Protein AF-A0A661PFB3-F1 (afdb_monomer_lite)

Foldseek 3Di:
DADWAAAPPPRDTDGDDPVCRPVPRHDPDPVGVVVVVVVVVVVVCVVVVVVVVVVVVVVVVCVVAPPDRPLVVVLVVVVPDPLVVVCVPVNDVVSVVVVVVSVDDPVVVVVPDDD

Radius of gyration: 26.0 Å; chains: 1; bounding box: 54×29×64 Å

Structure (mmCIF, N/CA/C/O backbone):
data_AF-A0A661PFB3-F1
#
_entry.id   AF-A0A661PFB3-F1
#
loop_
_atom_site.group_PDB
_atom_site.id
_atom_site.type_symbol
_atom_site.label_atom_id
_atom_site.label_alt_id
_atom_site.label_comp_id
_atom_site.label_asym_id
_atom_site.label_entity_id
_atom_site.label_seq_id
_atom_site.pdbx_PDB_ins_code
_atom_site.Cartn_x
_atom_site.Cartn_y
_atom_site.Cartn_z
_atom_site.occupancy
_atom_site.B_iso_or_equiv
_atom_site.auth_seq_id
_atom_site.auth_comp_id
_atom_site.auth_asym_id
_atom_site.auth_atom_id
_atom_site.pdbx_PDB_model_num
ATOM 1 N N . MET A 1 1 ? -30.159 -5.060 15.435 1.00 64.38 1 MET A N 1
ATOM 2 C CA . MET A 1 1 ? -29.100 -4.108 15.863 1.00 64.38 1 MET A CA 1
ATOM 3 C C . MET A 1 1 ? -27.767 -4.837 16.026 1.00 64.38 1 MET A C 1
ATOM 5 O O . MET A 1 1 ? -27.764 -5.959 16.520 1.00 64.38 1 MET A O 1
ATOM 9 N N . ALA A 1 2 ? -26.642 -4.247 15.603 1.00 76.38 2 ALA A N 1
ATOM 10 C CA . ALA A 1 2 ? -25.326 -4.872 15.766 1.00 76.38 2 ALA A CA 1
ATOM 11 C C . ALA A 1 2 ? -24.900 -4.883 17.247 1.00 76.38 2 ALA A C 1
ATOM 13 O O . ALA A 1 2 ? -24.890 -3.836 17.900 1.00 76.38 2 ALA A O 1
ATOM 14 N N . ARG A 1 3 ? -24.558 -6.067 17.774 1.00 86.12 3 ARG A N 1
ATOM 15 C CA . ARG A 1 3 ? -24.011 -6.231 19.132 1.00 86.12 3 ARG A CA 1
ATOM 16 C C . ARG A 1 3 ? -22.607 -5.618 19.206 1.00 86.12 3 ARG A C 1
ATOM 18 O O . ARG A 1 3 ? -21.886 -5.596 18.205 1.00 86.12 3 ARG A O 1
ATOM 25 N N . ARG A 1 4 ? -22.220 -5.119 20.387 1.00 91.69 4 ARG A N 1
ATOM 26 C CA . ARG A 1 4 ? -20.843 -4.656 20.629 1.00 91.69 4 ARG A CA 1
ATOM 27 C C . ARG A 1 4 ? -19.870 -5.821 20.434 1.00 91.69 4 ARG A C 1
ATOM 29 O O . ARG A 1 4 ? -20.220 -6.969 20.694 1.00 91.69 4 ARG A O 1
ATOM 36 N N . ARG A 1 5 ? -18.660 -5.519 19.971 1.00 92.75 5 ARG A N 1
ATOM 37 C CA . ARG A 1 5 ? -17.599 -6.511 19.750 1.00 92.75 5 ARG A CA 1
ATOM 38 C C . ARG A 1 5 ? -16.211 -5.888 19.921 1.00 92.75 5 ARG A C 1
ATOM 40 O O . ARG A 1 5 ? -16.084 -4.676 19.726 1.00 92.75 5 ARG A O 1
ATOM 47 N N . PRO A 1 6 ? -15.173 -6.679 20.232 1.00 96.56 6 PRO A N 1
ATOM 48 C CA . PRO A 1 6 ? -13.804 -6.181 20.286 1.00 96.56 6 PRO A CA 1
ATOM 49 C C . PRO A 1 6 ? -13.252 -5.897 18.881 1.00 96.56 6 PRO A C 1
ATOM 51 O O . PRO A 1 6 ? -13.543 -6.601 17.909 1.00 96.56 6 PRO A O 1
ATOM 54 N N . CYS A 1 7 ? -12.444 -4.845 18.768 1.00 96.19 7 CYS A N 1
ATOM 55 C CA . CYS A 1 7 ? -11.670 -4.531 17.572 1.00 96.19 7 CYS A CA 1
ATOM 56 C C . CYS A 1 7 ? -10.559 -5.568 17.355 1.00 96.19 7 CYS A C 1
ATOM 58 O O . CYS A 1 7 ? -9.754 -5.788 18.254 1.00 96.19 7 CYS A O 1
ATOM 60 N N . LYS A 1 8 ? -10.427 -6.126 16.143 1.00 95.44 8 LYS A N 1
ATOM 61 C CA . LYS A 1 8 ? -9.352 -7.088 15.809 1.00 95.44 8 LYS A CA 1
ATOM 62 C C . LYS A 1 8 ? -7.922 -6.517 15.821 1.00 95.44 8 LYS A C 1
ATOM 64 O O . LYS A 1 8 ? -6.981 -7.260 15.574 1.00 95.44 8 LYS A O 1
ATOM 69 N N . ILE A 1 9 ? -7.759 -5.209 16.033 1.00 96.69 9 ILE A N 1
ATOM 70 C CA . ILE A 1 9 ? -6.450 -4.537 16.028 1.00 96.69 9 ILE A CA 1
ATOM 71 C C . ILE A 1 9 ? -6.085 -4.049 17.427 1.00 96.69 9 ILE A C 1
ATOM 73 O O . ILE A 1 9 ? -5.030 -4.404 17.927 1.00 96.69 9 ILE A O 1
ATOM 77 N N . CYS A 1 10 ? -6.955 -3.266 18.071 1.00 96.44 10 CYS A N 1
ATOM 78 C CA . CYS A 1 10 ? -6.676 -2.695 19.393 1.00 96.44 10 CYS A CA 1
ATOM 79 C C . CYS A 1 10 ? -7.441 -3.356 20.549 1.00 96.44 10 CYS A C 1
ATOM 81 O O . CYS A 1 10 ? -7.349 -2.884 21.675 1.00 96.44 10 CYS A O 1
ATOM 83 N N . GLY A 1 11 ? -8.281 -4.364 20.293 1.00 95.69 11 GLY A N 1
ATOM 84 C CA . GLY A 1 11 ? -9.066 -5.061 21.322 1.00 95.69 11 GLY A CA 1
ATOM 85 C C . GLY A 1 11 ? -10.244 -4.274 21.912 1.00 95.69 11 GLY A C 1
ATOM 86 O O . GLY A 1 11 ? -11.175 -4.878 22.436 1.00 95.69 11 GLY A O 1
ATOM 87 N N . ARG A 1 12 ? -10.277 -2.940 21.777 1.00 95.69 12 ARG A N 1
ATOM 88 C CA . ARG A 1 12 ? -11.344 -2.096 22.340 1.00 95.69 12 ARG A CA 1
ATOM 89 C C . ARG A 1 12 ? -12.727 -2.518 21.843 1.00 95.69 12 ARG A C 1
ATOM 91 O O . ARG A 1 12 ? -12.946 -2.671 20.638 1.00 95.69 12 ARG A O 1
ATOM 98 N N . TRP A 1 13 ? -13.669 -2.642 22.774 1.00 95.56 13 TRP A N 1
ATOM 99 C CA . TRP A 1 13 ? -15.072 -2.886 22.464 1.00 95.56 13 TRP A CA 1
ATOM 100 C C . TRP A 1 13 ? -15.681 -1.680 21.749 1.00 95.56 13 TRP A C 1
ATOM 102 O O . TRP A 1 13 ? -15.607 -0.551 22.232 1.00 95.56 13 TRP A O 1
ATOM 112 N N . PHE A 1 14 ? -16.301 -1.921 20.598 1.00 94.44 14 PHE A N 1
ATOM 113 C CA . PHE A 1 14 ? -16.989 -0.897 19.821 1.00 94.44 14 PHE A CA 1
ATOM 114 C C . PHE A 1 14 ? -18.335 -1.421 19.315 1.00 94.44 14 PHE A C 1
ATOM 116 O O . PHE A 1 14 ? -18.563 -2.632 19.229 1.00 94.44 14 PHE A O 1
ATOM 123 N N . LYS A 1 15 ? -19.245 -0.499 18.993 1.00 93.50 15 LYS A N 1
ATOM 124 C CA . LYS A 1 15 ? -20.508 -0.810 18.319 1.00 93.50 15 LYS A CA 1
ATOM 125 C C . LYS A 1 15 ? -20.294 -0.645 16.808 1.00 93.50 15 LYS A C 1
ATOM 127 O O . LYS A 1 15 ? -19.944 0.458 16.392 1.00 93.50 15 LYS A O 1
ATOM 132 N N . PRO A 1 16 ? -20.448 -1.707 15.999 1.00 93.06 16 PRO A N 1
ATOM 133 C CA . PRO A 1 16 ? -20.359 -1.595 14.548 1.00 93.06 16 PRO A CA 1
ATOM 134 C C . PRO A 1 16 ? -21.422 -0.662 13.970 1.00 93.06 16 PRO A C 1
ATOM 136 O O . PRO A 1 16 ? -22.544 -0.607 14.482 1.00 93.06 16 PRO A O 1
ATOM 139 N N . ASP A 1 17 ? -21.075 0.009 12.876 1.00 90.88 17 ASP A N 1
ATOM 140 C CA . ASP A 1 17 ? -22.012 0.787 12.073 1.00 90.88 17 ASP A CA 1
ATOM 141 C C . ASP A 1 17 ? -23.146 -0.128 11.560 1.00 90.88 17 ASP A C 1
ATOM 143 O O . ASP A 1 17 ? -22.847 -1.215 11.047 1.00 90.88 17 ASP A O 1
ATOM 147 N N . PRO A 1 18 ? -24.429 0.267 11.667 1.00 88.94 18 PRO A N 1
ATOM 148 C CA . PRO A 1 18 ? -25.559 -0.527 11.183 1.00 88.94 18 PRO A CA 1
ATOM 149 C C . PRO A 1 18 ? -25.444 -0.988 9.720 1.00 88.94 18 PRO A C 1
ATOM 151 O O . PRO A 1 18 ? -25.794 -2.130 9.424 1.00 88.94 18 PRO A O 1
ATOM 154 N N . ARG A 1 19 ? -24.900 -0.155 8.821 1.00 90.19 19 ARG A N 1
ATOM 155 C CA . ARG A 1 19 ? -24.724 -0.448 7.386 1.00 90.19 19 ARG A CA 1
ATOM 156 C C . ARG A 1 19 ? -23.639 -1.496 7.138 1.00 90.19 19 ARG A C 1
ATOM 158 O O . ARG A 1 19 ? -23.706 -2.291 6.194 1.00 90.19 19 ARG A O 1
ATOM 165 N N . SER A 1 20 ? -22.615 -1.508 7.985 1.00 87.38 20 SER A N 1
ATOM 166 C CA . SER A 1 20 ? -21.522 -2.479 7.892 1.00 87.38 20 SER A CA 1
ATOM 167 C C . SER A 1 20 ? -21.827 -3.762 8.668 1.00 87.38 20 SER A C 1
ATOM 169 O O . SER A 1 20 ? -21.418 -4.849 8.251 1.00 87.38 20 SER A O 1
ATOM 171 N N . GLY A 1 21 ? -22.555 -3.657 9.779 1.00 86.44 21 GLY A N 1
ATOM 172 C CA . GLY A 1 21 ? -22.969 -4.762 10.632 1.00 86.44 21 GLY A CA 1
ATOM 173 C C . GLY A 1 21 ? -21.803 -5.681 10.992 1.00 86.44 21 GLY A C 1
ATOM 174 O O . GLY A 1 21 ? -20.775 -5.256 11.521 1.00 86.44 21 GLY A O 1
ATOM 175 N N . ARG A 1 22 ? -21.939 -6.969 10.658 1.00 86.44 22 ARG A N 1
ATOM 176 C CA . ARG A 1 22 ? -20.914 -7.992 10.929 1.00 86.44 22 ARG A CA 1
ATOM 177 C C . ARG A 1 22 ? -19.646 -7.838 10.074 1.00 86.44 22 ARG A C 1
ATOM 179 O O . ARG A 1 22 ? -18.606 -8.381 10.449 1.00 86.44 22 ARG A O 1
ATOM 186 N N . ARG A 1 23 ? -19.691 -7.079 8.970 1.00 89.81 23 ARG A N 1
ATOM 187 C CA . ARG A 1 23 ? -18.533 -6.849 8.083 1.00 89.81 23 ARG A CA 1
ATOM 188 C C . ARG A 1 23 ? -17.492 -5.929 8.716 1.00 89.81 23 ARG A C 1
ATOM 190 O O . ARG A 1 23 ? -16.307 -6.052 8.416 1.00 89.81 23 ARG A O 1
ATOM 197 N N . GLN A 1 24 ? -17.899 -5.046 9.630 1.00 92.94 24 GLN A N 1
ATOM 198 C CA . GLN A 1 24 ? -16.950 -4.215 10.360 1.00 92.94 24 GLN A CA 1
ATOM 199 C C . GLN A 1 24 ? -16.262 -5.042 11.454 1.00 92.94 24 GLN A C 1
ATOM 201 O O . GLN A 1 24 ? -16.851 -5.402 12.474 1.00 92.94 24 GLN A O 1
ATOM 206 N N . GLN A 1 25 ? -14.992 -5.359 11.212 1.00 93.12 25 GLN A N 1
ATOM 207 C CA . GLN A 1 25 ? -14.138 -6.150 12.108 1.00 93.12 25 GLN A CA 1
ATOM 208 C C . GLN A 1 25 ? -13.234 -5.276 12.998 1.00 93.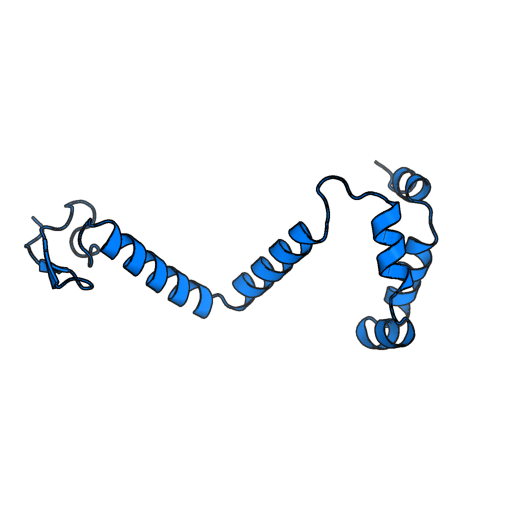12 25 GLN A C 1
ATOM 210 O O . GLN A 1 25 ? -12.587 -5.771 13.918 1.00 93.12 25 GLN A O 1
ATOM 215 N N . VAL A 1 26 ? -13.159 -3.978 12.700 1.00 96.62 26 VAL A N 1
ATOM 216 C CA . VAL A 1 26 ? -12.196 -3.029 13.265 1.00 96.62 26 VAL A CA 1
ATOM 217 C C . VAL A 1 26 ? -12.928 -1.736 13.636 1.00 96.62 26 VAL A C 1
ATOM 219 O O . VAL A 1 26 ? -13.827 -1.310 12.906 1.00 96.62 26 VAL A O 1
ATOM 222 N N . CYS A 1 27 ? -12.558 -1.116 14.759 1.00 95.12 27 CYS A N 1
ATOM 223 C CA . CYS A 1 27 ? -13.154 0.146 15.207 1.00 95.12 27 CYS A CA 1
ATOM 224 C C . CYS A 1 27 ? -12.844 1.309 14.243 1.00 95.12 27 CYS A C 1
ATOM 226 O O . CYS A 1 27 ? -11.958 1.220 13.395 1.00 95.12 27 CYS A O 1
ATOM 228 N N . SER A 1 28 ? -13.569 2.421 14.368 1.00 92.88 28 SER A N 1
ATOM 229 C CA . SER A 1 28 ? -13.435 3.615 13.514 1.00 92.88 28 SER A CA 1
ATOM 230 C C . SER A 1 28 ? -12.196 4.478 13.801 1.00 92.88 28 SER A C 1
ATOM 232 O O . SER A 1 28 ? -12.012 5.506 13.158 1.00 92.88 28 SER A O 1
ATOM 234 N N . SER A 1 29 ? -11.320 4.074 14.730 1.00 95.44 29 SER A N 1
ATOM 235 C CA . SER A 1 29 ? -10.068 4.795 14.992 1.00 95.44 29 SER A CA 1
ATOM 236 C C . SER A 1 29 ? -9.189 4.851 13.741 1.00 95.44 29 SER A C 1
ATOM 238 O O . SER A 1 29 ? -8.970 3.823 13.093 1.00 95.44 29 SER A O 1
ATOM 240 N N . LYS A 1 30 ? -8.617 6.029 13.447 1.00 95.75 30 LYS A N 1
ATOM 241 C CA . LYS A 1 30 ? -7.716 6.247 12.301 1.00 95.75 30 LYS A CA 1
ATOM 242 C C . LYS A 1 30 ? -6.554 5.251 12.282 1.00 95.75 30 LYS A C 1
ATOM 244 O O . LYS A 1 30 ? -6.232 4.717 11.225 1.00 95.75 30 LYS A O 1
ATOM 249 N N . THR A 1 31 ? -5.970 4.943 13.442 1.00 97.06 31 THR A N 1
ATOM 250 C CA . THR A 1 31 ? -4.848 3.993 13.549 1.00 97.06 31 THR A CA 1
ATOM 251 C C . THR A 1 31 ? -5.259 2.589 13.115 1.00 97.06 31 THR A C 1
ATOM 253 O O . THR A 1 31 ? -4.590 1.951 12.304 1.00 97.06 31 THR A O 1
ATOM 256 N N . CYS A 1 32 ? -6.416 2.132 13.590 1.00 96.69 32 CYS A N 1
ATOM 257 C CA . CYS A 1 32 ? -6.941 0.811 13.282 1.00 96.69 32 CYS A CA 1
ATOM 258 C C . CYS A 1 32 ? -7.432 0.720 11.827 1.00 96.69 32 CYS A C 1
ATOM 260 O O . CYS A 1 32 ? -7.209 -0.289 11.164 1.00 96.69 32 CYS A O 1
ATOM 262 N N . GLN A 1 33 ? -8.042 1.777 11.286 1.00 95.44 33 GLN A N 1
ATOM 263 C CA . GLN A 1 33 ? -8.423 1.818 9.872 1.00 95.44 33 GLN A CA 1
ATOM 264 C C . GLN A 1 33 ? -7.201 1.817 8.945 1.00 95.44 33 GLN A C 1
ATOM 266 O O . GLN A 1 33 ? -7.196 1.076 7.963 1.00 95.44 33 GLN A O 1
ATOM 271 N N . LYS A 1 34 ? -6.138 2.561 9.285 1.00 97.19 34 LYS A N 1
ATOM 272 C CA . LYS A 1 34 ? -4.874 2.561 8.531 1.00 97.19 34 LYS A CA 1
ATOM 273 C C . LYS A 1 34 ? -4.228 1.176 8.521 1.00 97.19 34 LYS A C 1
ATOM 275 O O . LYS A 1 34 ? -3.842 0.689 7.462 1.00 97.19 34 LYS A O 1
ATOM 280 N N . GLU A 1 35 ? -4.177 0.506 9.671 1.00 97.31 35 GLU A N 1
ATOM 281 C CA . GLU A 1 35 ? -3.622 -0.847 9.761 1.00 97.31 35 GLU A CA 1
ATOM 282 C C . GLU A 1 35 ? -4.493 -1.884 9.028 1.00 97.31 35 GLU A C 1
ATOM 284 O O . GLU A 1 35 ? -3.968 -2.749 8.324 1.00 97.31 35 GLU A O 1
ATOM 289 N N . ARG A 1 36 ? -5.828 -1.764 9.098 1.00 96.06 36 ARG A N 1
ATOM 290 C CA . ARG A 1 36 ? -6.747 -2.578 8.284 1.00 96.06 36 ARG A CA 1
ATOM 291 C C . ARG A 1 36 ? -6.481 -2.383 6.791 1.00 96.06 36 ARG A C 1
ATOM 293 O O . ARG A 1 36 ? -6.380 -3.367 6.063 1.00 96.06 36 ARG A O 1
ATOM 300 N N . HIS A 1 37 ? -6.362 -1.136 6.343 1.00 96.38 37 HIS A N 1
ATOM 301 C CA . HIS A 1 37 ? -6.064 -0.813 4.952 1.00 96.38 37 HIS A CA 1
ATOM 302 C C . HIS A 1 37 ? -4.715 -1.406 4.522 1.00 96.38 37 HIS A C 1
ATOM 304 O O . HIS A 1 37 ? -4.660 -2.091 3.506 1.00 96.38 37 HIS A O 1
ATOM 310 N N . ARG A 1 38 ? -3.658 -1.262 5.337 1.00 96.88 38 ARG A N 1
ATOM 311 C CA . ARG A 1 38 ? -2.334 -1.852 5.072 1.00 96.88 38 ARG A CA 1
ATOM 312 C C . ARG A 1 38 ? -2.405 -3.366 4.850 1.00 96.88 38 ARG A C 1
ATOM 314 O O . ARG A 1 38 ? -1.847 -3.865 3.874 1.00 96.88 38 ARG A O 1
ATOM 321 N N . ARG A 1 39 ? -3.105 -4.097 5.728 1.00 96.50 39 ARG A N 1
ATOM 322 C CA . ARG A 1 39 ? -3.274 -5.561 5.619 1.00 96.50 39 ARG A CA 1
ATOM 323 C C . ARG A 1 39 ? -4.076 -5.963 4.381 1.00 96.50 39 ARG A C 1
ATOM 325 O O . ARG A 1 39 ? -3.684 -6.898 3.684 1.00 96.50 39 ARG A O 1
ATOM 332 N N . ASN A 1 40 ? -5.154 -5.236 4.086 1.00 95.44 40 ASN A N 1
ATOM 333 C CA . ASN A 1 40 ? -5.966 -5.473 2.893 1.00 95.44 40 ASN A CA 1
ATOM 334 C C . ASN A 1 40 ? -5.154 -5.241 1.614 1.00 95.44 40 ASN A C 1
ATOM 336 O O . ASN A 1 40 ? -5.157 -6.097 0.738 1.00 95.44 40 ASN A O 1
ATOM 340 N N . CYS A 1 41 ? -4.409 -4.135 1.537 1.00 95.50 41 CYS A N 1
ATOM 341 C CA . CYS A 1 41 ? -3.534 -3.840 0.405 1.00 95.50 41 CYS A CA 1
ATOM 342 C C . CYS A 1 41 ? -2.452 -4.907 0.240 1.00 95.50 41 CYS A C 1
ATOM 344 O O . CYS A 1 41 ? -2.227 -5.359 -0.874 1.00 95.50 41 CYS A O 1
ATOM 346 N N . LYS A 1 42 ? -1.820 -5.365 1.329 1.00 95.31 42 LYS A N 1
ATOM 347 C CA . LYS A 1 42 ? -0.839 -6.459 1.261 1.00 95.31 42 LYS A CA 1
ATOM 348 C C . LYS A 1 42 ? -1.452 -7.730 0.667 1.00 95.31 42 LYS A C 1
ATOM 350 O O . LYS A 1 42 ? -0.884 -8.286 -0.264 1.00 95.31 42 LYS A O 1
ATOM 355 N N . THR A 1 43 ? -2.613 -8.142 1.172 1.00 95.88 43 THR A N 1
ATOM 356 C CA . THR A 1 43 ? -3.320 -9.343 0.693 1.00 95.88 43 THR A CA 1
ATOM 357 C C . THR A 1 43 ? -3.710 -9.198 -0.777 1.00 95.88 43 THR A C 1
ATOM 359 O O . THR A 1 43 ? -3.495 -10.101 -1.576 1.00 95.88 43 THR A O 1
ATOM 362 N N . TRP A 1 44 ? -4.229 -8.029 -1.162 1.00 94.88 44 TRP A N 1
ATOM 363 C CA . TRP A 1 44 ? -4.587 -7.755 -2.548 1.00 94.88 44 TRP A CA 1
ATOM 364 C C . TRP A 1 44 ? -3.366 -7.813 -3.473 1.00 94.88 44 TRP A C 1
ATOM 366 O O . TRP A 1 44 ? -3.434 -8.479 -4.498 1.00 94.88 44 TRP A O 1
ATOM 376 N N . ARG A 1 45 ? -2.235 -7.200 -3.092 1.00 92.62 45 ARG A N 1
ATOM 377 C CA . ARG A 1 45 ? -0.990 -7.246 -3.882 1.00 92.62 45 ARG A CA 1
ATOM 378 C C . ARG A 1 45 ? -0.447 -8.664 -4.033 1.00 92.62 45 ARG A C 1
ATOM 380 O O . ARG A 1 45 ? 0.041 -9.004 -5.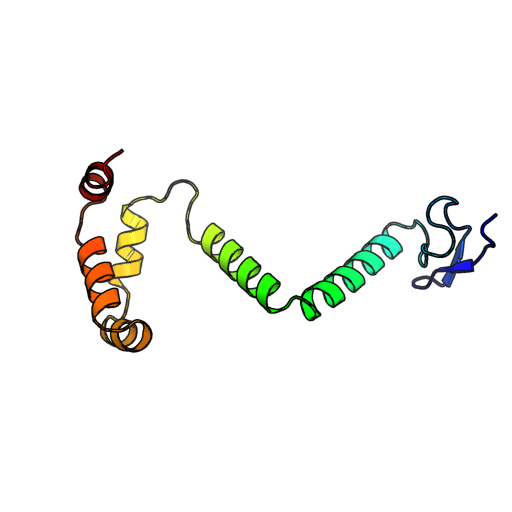098 1.00 92.62 45 ARG A O 1
ATOM 387 N N . GLN A 1 46 ? -0.552 -9.489 -2.991 1.00 92.94 46 GLN A N 1
ATOM 388 C CA . GLN A 1 46 ? -0.157 -10.900 -3.058 1.00 92.94 46 GLN A CA 1
ATOM 389 C C . GLN A 1 46 ? -1.017 -11.678 -4.059 1.00 92.94 46 GLN A C 1
ATOM 391 O O . GLN A 1 46 ? -0.482 -12.442 -4.852 1.00 92.94 46 GLN A O 1
ATOM 396 N N . ASN A 1 47 ? -2.329 -11.432 -4.068 1.00 95.19 47 ASN A N 1
ATOM 397 C CA . ASN A 1 47 ? -3.255 -12.098 -4.986 1.00 95.19 47 ASN A CA 1
ATOM 398 C C . ASN A 1 47 ? -3.201 -11.543 -6.421 1.00 95.19 47 ASN A C 1
ATOM 400 O O . ASN A 1 47 ? -3.714 -12.181 -7.330 1.00 95.19 47 ASN A O 1
ATOM 404 N N . ASN A 1 48 ? -2.625 -10.354 -6.625 1.00 94.50 48 ASN A N 1
ATOM 405 C CA . ASN A 1 48 ? -2.580 -9.647 -7.910 1.00 94.50 48 ASN A CA 1
ATOM 406 C C . ASN A 1 48 ? -1.136 -9.288 -8.278 1.00 94.50 48 ASN A C 1
ATOM 408 O O . ASN A 1 48 ? -0.858 -8.163 -8.691 1.00 94.50 48 ASN A O 1
ATOM 412 N N . TYR A 1 49 ? -0.213 -10.231 -8.079 1.00 89.31 49 TYR A N 1
ATOM 413 C CA . TYR A 1 49 ? 1.219 -9.997 -8.248 1.00 89.31 49 TYR A CA 1
ATOM 414 C C . TYR A 1 49 ? 1.562 -9.441 -9.637 1.00 89.31 49 TYR A C 1
ATOM 416 O O . TYR A 1 49 ? 2.246 -8.429 -9.736 1.00 89.31 49 TYR A O 1
ATOM 424 N N . GLU A 1 50 ? 1.033 -10.037 -10.706 1.00 87.19 50 GLU A N 1
ATOM 425 C CA . GLU A 1 50 ? 1.310 -9.598 -12.080 1.00 87.19 50 GLU A CA 1
ATOM 426 C C . GLU A 1 50 ? 0.820 -8.171 -12.350 1.00 87.19 50 GLU A C 1
ATOM 428 O O . GLU A 1 50 ? 1.562 -7.336 -12.867 1.00 87.19 50 GLU A O 1
ATOM 433 N N . ALA A 1 51 ? -0.409 -7.855 -11.932 1.00 86.31 51 ALA A N 1
ATOM 434 C CA . ALA A 1 51 ? -0.967 -6.512 -12.070 1.00 86.31 51 ALA A CA 1
ATOM 435 C C . ALA A 1 51 ? -0.184 -5.480 -11.240 1.00 86.31 51 ALA A C 1
ATOM 437 O O . ALA A 1 51 ? -0.005 -4.340 -11.668 1.00 86.31 51 ALA A O 1
ATOM 438 N N . GLU A 1 52 ? 0.308 -5.877 -10.064 1.00 88.44 52 GLU A N 1
ATOM 439 C CA . GLU A 1 52 ? 1.132 -5.035 -9.198 1.00 88.44 52 GLU A CA 1
ATOM 440 C C . GLU A 1 52 ? 2.507 -4.754 -9.811 1.00 88.44 52 GLU A C 1
ATOM 442 O O . GLU A 1 52 ? 2.953 -3.604 -9.799 1.00 88.44 52 GLU A O 1
ATOM 447 N N . GLN A 1 53 ? 3.128 -5.761 -10.426 1.00 83.50 53 GLN A N 1
ATOM 448 C CA . GLN A 1 53 ? 4.394 -5.600 -11.134 1.00 83.50 53 GLN A CA 1
ATOM 449 C C . GLN A 1 53 ? 4.240 -4.731 -12.381 1.00 83.50 53 GLN A C 1
ATOM 451 O O . GLN A 1 53 ? 5.020 -3.797 -12.575 1.00 83.50 53 GLN A O 1
ATOM 456 N N . ALA A 1 54 ? 3.192 -4.949 -13.178 1.00 83.12 54 ALA A N 1
ATOM 457 C CA . ALA A 1 54 ? 2.881 -4.088 -14.315 1.00 83.12 54 ALA A CA 1
ATOM 458 C C . ALA A 1 54 ? 2.653 -2.630 -13.875 1.00 83.12 54 ALA A C 1
ATOM 460 O O . ALA A 1 54 ? 3.152 -1.698 -14.506 1.00 83.12 54 ALA A O 1
ATOM 461 N N . HIS A 1 55 ? 1.944 -2.417 -12.763 1.00 80.75 55 HIS A N 1
ATOM 462 C CA . HIS A 1 55 ? 1.732 -1.088 -12.197 1.00 80.75 55 HIS A CA 1
ATOM 463 C C . HIS A 1 55 ? 3.043 -0.433 -11.733 1.00 80.75 55 HIS A C 1
ATOM 465 O O . HIS A 1 55 ? 3.272 0.736 -12.035 1.00 80.75 55 HIS A O 1
ATOM 471 N N . LYS A 1 56 ? 3.930 -1.170 -11.052 1.00 82.06 56 LYS A N 1
ATOM 472 C CA . LYS A 1 56 ? 5.261 -0.672 -10.661 1.00 82.06 56 LYS A CA 1
ATOM 473 C C . LYS A 1 56 ? 6.111 -0.277 -11.861 1.00 82.06 56 LYS A C 1
ATOM 475 O O . LYS A 1 56 ? 6.706 0.794 -11.846 1.00 82.06 56 LYS A O 1
ATOM 480 N N . ILE A 1 57 ? 6.148 -1.115 -12.898 1.00 77.81 57 ILE A N 1
ATOM 481 C CA . ILE A 1 57 ? 6.883 -0.817 -14.132 1.00 77.81 57 ILE A CA 1
ATOM 482 C C . ILE A 1 57 ? 6.343 0.474 -14.752 1.00 77.81 57 ILE A C 1
ATOM 484 O O . ILE A 1 57 ? 7.126 1.375 -15.036 1.00 77.81 57 ILE A O 1
ATOM 488 N N . ARG A 1 58 ? 5.016 0.614 -14.879 1.00 75.62 58 ARG A N 1
ATOM 489 C CA . ARG A 1 58 ? 4.390 1.846 -15.389 1.00 75.62 58 ARG A CA 1
ATOM 490 C C . ARG A 1 58 ? 4.762 3.073 -14.560 1.00 75.62 58 ARG A C 1
ATOM 492 O O . ARG A 1 58 ? 5.141 4.083 -15.135 1.00 75.62 58 ARG A O 1
ATOM 499 N N . GLN A 1 59 ? 4.695 2.992 -13.231 1.00 72.94 59 GLN A N 1
ATOM 500 C CA . GLN A 1 59 ? 5.081 4.110 -12.364 1.00 72.94 59 GLN A CA 1
ATOM 501 C C . GLN A 1 59 ? 6.555 4.486 -12.526 1.00 72.94 59 GLN A C 1
ATOM 503 O O . GLN A 1 59 ? 6.869 5.666 -12.626 1.00 72.94 59 GLN A O 1
ATOM 508 N N . ASN A 1 60 ? 7.447 3.500 -12.611 1.00 72.56 60 ASN A N 1
ATOM 509 C CA . ASN A 1 60 ? 8.867 3.752 -12.837 1.00 72.56 60 ASN A CA 1
ATOM 510 C C . ASN A 1 60 ? 9.121 4.383 -14.214 1.00 72.56 60 ASN A C 1
ATOM 512 O O . ASN A 1 60 ? 9.936 5.292 -14.315 1.00 72.56 60 ASN A O 1
ATOM 516 N N . LEU A 1 61 ? 8.401 3.962 -15.259 1.00 70.81 61 LEU A N 1
ATOM 517 C CA . LEU A 1 61 ? 8.496 4.575 -16.587 1.00 70.81 61 LEU A CA 1
ATOM 518 C C . LEU A 1 61 ? 8.019 6.033 -16.587 1.00 70.81 61 LEU A C 1
ATOM 520 O O . LEU A 1 61 ? 8.671 6.870 -17.197 1.00 70.81 61 LEU A O 1
ATOM 524 N N . LEU A 1 62 ? 6.941 6.352 -15.865 1.00 64.94 62 LEU A N 1
ATOM 525 C CA . LEU A 1 62 ? 6.461 7.733 -15.708 1.00 64.94 62 LEU A CA 1
ATOM 526 C C . LEU A 1 62 ? 7.443 8.623 -14.931 1.00 64.94 62 LEU A C 1
ATOM 528 O O . LEU A 1 62 ? 7.448 9.828 -15.127 1.00 64.94 62 LEU A O 1
ATOM 532 N N . ILE A 1 63 ? 8.274 8.049 -14.056 1.00 61.22 63 ILE A N 1
ATOM 533 C CA . ILE A 1 63 ? 9.348 8.788 -13.371 1.00 61.22 63 ILE A CA 1
ATOM 534 C C . ILE A 1 63 ? 10.527 9.046 -14.323 1.00 61.22 63 ILE A C 1
ATOM 536 O O . ILE A 1 63 ? 11.194 10.070 -14.215 1.00 61.22 63 ILE A O 1
ATOM 540 N N . ILE A 1 64 ? 10.799 8.114 -15.242 1.00 59.75 64 ILE A N 1
ATOM 541 C CA . ILE A 1 64 ? 11.909 8.210 -16.203 1.00 59.75 64 ILE A CA 1
ATOM 542 C C . ILE A 1 64 ? 11.564 9.143 -17.371 1.00 59.75 64 ILE A C 1
ATOM 544 O O . ILE A 1 64 ? 12.453 9.798 -17.908 1.00 59.75 64 ILE A O 1
ATOM 548 N N . LEU A 1 65 ? 10.293 9.208 -17.771 1.00 53.69 65 LEU A N 1
ATOM 549 C CA . LEU A 1 65 ? 9.822 10.080 -18.841 1.00 53.69 65 LEU A CA 1
ATOM 550 C C . LEU A 1 65 ? 9.380 11.424 -18.242 1.00 53.69 65 LEU A C 1
ATOM 552 O O . LEU A 1 65 ? 8.364 11.463 -17.551 1.00 53.69 65 LEU A O 1
ATOM 556 N N . PRO A 1 66 ? 10.098 12.533 -18.491 1.00 53.91 66 PRO A N 1
ATOM 557 C CA . PRO A 1 66 ? 9.627 13.843 -18.061 1.00 53.91 66 PRO A CA 1
ATOM 558 C C . PRO A 1 66 ? 8.305 14.188 -18.767 1.00 53.91 66 PRO A C 1
ATOM 560 O O . PRO A 1 66 ? 8.120 13.830 -19.929 1.00 53.91 66 PRO A O 1
ATOM 563 N N . GLU A 1 67 ? 7.412 14.933 -18.100 1.00 55.62 67 GLU A N 1
ATOM 564 C CA . GLU A 1 67 ? 6.128 15.414 -18.663 1.00 55.62 67 GLU A CA 1
ATOM 565 C C . GLU A 1 67 ? 6.298 16.225 -19.962 1.00 55.62 67 GLU A C 1
ATOM 567 O O . GLU A 1 67 ? 5.384 16.289 -20.779 1.00 55.62 67 GLU A O 1
ATOM 572 N N . ASN A 1 68 ? 7.488 16.790 -20.182 1.00 54.28 68 ASN A N 1
ATOM 573 C CA . ASN A 1 68 ? 7.972 17.235 -21.484 1.00 54.28 68 ASN A CA 1
ATOM 574 C C . ASN A 1 68 ? 9.335 16.581 -21.732 1.00 54.28 68 ASN A C 1
ATOM 576 O O . ASN A 1 68 ? 10.337 17.063 -21.193 1.00 54.28 68 ASN A O 1
ATOM 580 N N . PRO A 1 69 ? 9.407 15.474 -22.491 1.00 52.06 69 PRO A N 1
ATOM 581 C CA . PRO A 1 69 ? 10.688 14.878 -22.809 1.00 52.06 69 PRO A CA 1
ATOM 582 C C . PRO A 1 69 ? 11.465 15.866 -23.678 1.00 52.06 69 PRO A C 1
ATOM 584 O O . PRO A 1 69 ? 11.084 16.124 -24.817 1.00 52.06 69 PRO A O 1
ATOM 587 N N . ASP A 1 70 ? 12.555 16.422 -23.146 1.00 52.69 70 ASP A N 1
ATOM 588 C CA . ASP A 1 70 ? 13.556 17.077 -23.983 1.00 52.69 70 ASP A CA 1
ATOM 589 C C . ASP A 1 70 ? 14.068 16.015 -24.978 1.00 52.69 70 ASP A C 1
ATOM 591 O O . ASP A 1 70 ? 14.614 14.991 -24.537 1.00 52.69 70 ASP A O 1
ATOM 595 N N . PRO A 1 71 ? 13.887 16.202 -26.302 1.00 52.47 71 PRO A N 1
ATOM 596 C CA . PRO A 1 71 ? 14.329 15.233 -27.300 1.00 52.47 71 PRO A CA 1
ATOM 597 C C . PRO A 1 71 ? 15.817 14.881 -27.151 1.00 52.47 71 PRO A C 1
ATOM 599 O O . PRO A 1 71 ? 16.219 13.756 -27.457 1.00 52.47 71 PRO A O 1
ATOM 602 N N . ALA A 1 72 ? 16.635 15.796 -26.620 1.00 52.78 72 ALA A N 1
ATOM 603 C CA . ALA A 1 72 ? 18.056 15.563 -26.393 1.00 52.78 72 ALA A CA 1
ATOM 604 C C 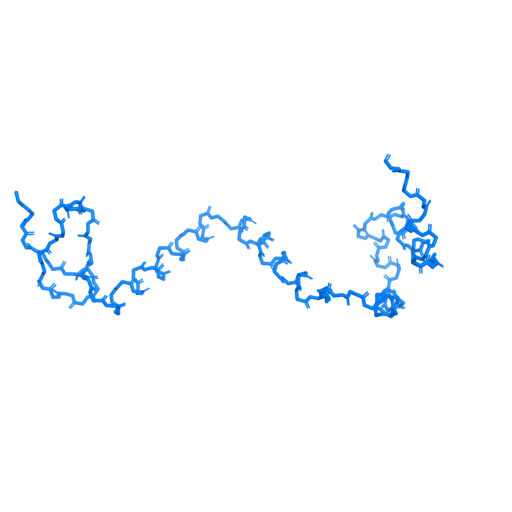. ALA A 1 72 ? 18.338 14.519 -25.291 1.00 52.78 72 ALA A C 1
ATOM 606 O O . ALA A 1 72 ? 19.347 13.807 -25.358 1.00 52.78 72 ALA A O 1
ATOM 607 N N . HIS A 1 73 ? 17.454 14.374 -24.295 1.00 52.53 73 HIS A N 1
ATOM 608 C CA . HIS A 1 73 ? 17.670 13.461 -23.168 1.00 52.53 73 HIS A CA 1
ATOM 609 C C . HIS A 1 73 ? 17.478 11.985 -23.559 1.00 52.53 73 HIS A C 1
ATOM 611 O O . HIS A 1 73 ? 18.226 11.117 -23.101 1.00 52.53 73 HIS A O 1
ATOM 617 N N . ASN A 1 74 ? 16.552 11.697 -24.481 1.00 51.81 74 ASN A N 1
ATOM 618 C CA . ASN A 1 74 ? 16.306 10.338 -24.980 1.00 51.81 74 ASN A CA 1
ATOM 619 C C . ASN A 1 74 ? 17.455 9.805 -25.858 1.00 51.81 74 ASN A C 1
ATOM 621 O O . ASN A 1 74 ? 17.833 8.638 -25.735 1.00 51.81 74 ASN A O 1
ATOM 625 N N . LEU A 1 75 ? 18.088 10.657 -26.677 1.00 52.84 75 LEU A N 1
ATOM 626 C CA . LEU A 1 75 ? 19.240 10.250 -27.498 1.00 52.84 75 LEU A CA 1
ATOM 627 C C . LEU A 1 75 ? 20.476 9.884 -26.657 1.00 52.84 75 LEU A C 1
ATOM 629 O O . LEU A 1 75 ? 21.236 8.989 -27.028 1.00 52.84 75 LEU A O 1
ATOM 633 N N . SER A 1 76 ? 20.686 10.557 -25.522 1.00 53.31 76 SER A N 1
ATOM 634 C CA . SER A 1 76 ? 21.813 10.300 -24.609 1.00 53.31 76 SER A CA 1
ATOM 635 C C . SER A 1 76 ? 21.753 8.904 -23.981 1.00 53.31 76 SER A C 1
ATOM 637 O O . SER A 1 76 ? 22.772 8.215 -23.884 1.00 53.31 76 SER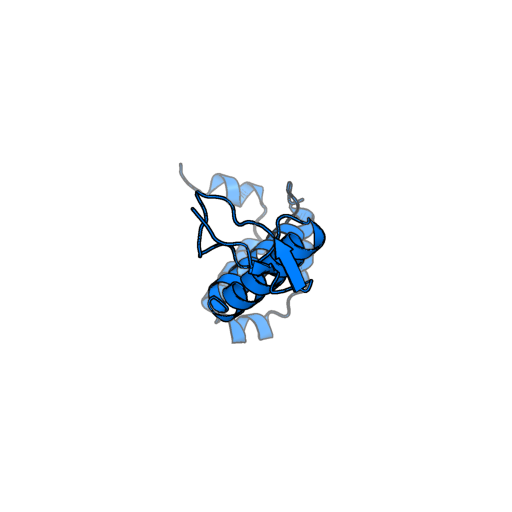 A O 1
ATOM 639 N N . SER A 1 77 ? 20.555 8.464 -23.594 1.00 56.38 77 SER A N 1
ATOM 640 C CA . SER A 1 77 ? 20.333 7.155 -22.972 1.00 56.38 77 SER A CA 1
ATOM 641 C C . SER A 1 77 ? 20.480 6.011 -23.973 1.00 56.38 77 SER A C 1
ATOM 643 O O . SER A 1 77 ? 21.105 5.001 -23.653 1.00 56.38 77 SER A O 1
ATOM 645 N N . VAL A 1 78 ? 19.996 6.186 -25.209 1.00 60.75 78 VAL A N 1
ATOM 646 C CA . VAL A 1 78 ? 20.129 5.163 -26.258 1.00 60.75 78 VAL A CA 1
ATOM 647 C C . VAL A 1 78 ? 21.565 5.027 -26.769 1.00 60.75 78 VAL A C 1
ATOM 649 O O . VAL A 1 78 ? 22.034 3.911 -26.983 1.00 60.75 78 VAL A O 1
ATOM 652 N N . LYS A 1 79 ? 22.333 6.123 -26.838 1.00 64.62 79 LYS A N 1
ATOM 653 C CA . LYS A 1 79 ? 23.776 6.065 -27.148 1.00 64.62 79 LYS A CA 1
ATOM 654 C C . LYS A 1 79 ? 24.592 5.232 -26.150 1.00 64.62 79 LYS A C 1
ATOM 656 O O . LYS A 1 79 ? 25.686 4.795 -26.493 1.00 64.62 79 LYS A O 1
ATOM 661 N N . LYS A 1 80 ? 24.087 5.014 -24.929 1.00 66.06 80 LYS A N 1
ATOM 662 C CA . LYS A 1 80 ? 24.753 4.226 -23.877 1.00 66.06 80 LYS A CA 1
ATOM 663 C C . LYS A 1 80 ? 24.339 2.750 -23.852 1.00 66.06 80 LYS A C 1
ATOM 665 O O . LYS A 1 80 ? 24.847 2.005 -23.014 1.00 66.06 80 LYS A O 1
ATOM 670 N N . LEU A 1 81 ? 23.428 2.309 -24.724 1.00 69.38 81 LEU A N 1
ATOM 671 C CA . LEU A 1 81 ? 23.038 0.902 -24.790 1.00 69.38 81 LEU A CA 1
ATOM 672 C C . LEU A 1 81 ? 24.143 0.036 -25.407 1.00 69.38 81 LEU A C 1
ATOM 674 O O . LEU A 1 81 ? 24.741 0.373 -26.425 1.00 69.38 81 LEU A O 1
ATOM 678 N N . ASN A 1 82 ? 24.360 -1.139 -24.813 1.00 76.38 82 ASN A N 1
ATOM 679 C CA . ASN A 1 82 ? 25.138 -2.199 -25.442 1.00 76.38 82 ASN A CA 1
ATOM 680 C C . ASN A 1 82 ? 24.245 -2.929 -26.460 1.00 76.38 82 ASN A C 1
ATOM 682 O O . ASN A 1 82 ? 23.408 -3.758 -26.092 1.00 76.38 82 ASN A O 1
ATOM 686 N N . TRP A 1 83 ? 24.424 -2.599 -27.738 1.00 73.75 83 TRP A N 1
ATOM 687 C CA . TRP A 1 83 ? 23.609 -3.105 -28.845 1.00 73.75 83 TRP A CA 1
ATOM 688 C C . TRP A 1 83 ? 23.737 -4.605 -29.088 1.00 73.75 83 TRP A C 1
ATOM 690 O O . TRP A 1 83 ? 22.771 -5.240 -29.503 1.00 73.75 83 TRP A O 1
ATOM 700 N N . GLU A 1 84 ? 24.889 -5.194 -28.786 1.00 74.50 84 GLU A N 1
ATOM 701 C CA . GLU A 1 84 ? 25.082 -6.638 -28.901 1.00 74.50 84 GLU A CA 1
ATOM 702 C C . GLU A 1 84 ? 24.181 -7.385 -27.910 1.00 74.50 84 GLU A C 1
ATOM 704 O O . GLU A 1 84 ? 23.464 -8.315 -28.280 1.00 74.50 84 GLU A O 1
ATOM 709 N N . LYS A 1 85 ? 24.114 -6.893 -26.669 1.00 71.75 85 LYS A N 1
ATOM 710 C CA . LYS A 1 85 ? 23.227 -7.448 -25.643 1.00 71.75 85 LYS A CA 1
ATOM 711 C C . LYS A 1 85 ? 21.751 -7.153 -25.919 1.00 71.75 85 LYS A C 1
ATOM 713 O O . LYS A 1 85 ? 20.907 -8.008 -25.667 1.00 71.75 85 LYS A O 1
ATOM 718 N N . ALA A 1 86 ? 21.431 -5.977 -26.461 1.00 69.38 86 ALA A N 1
ATOM 719 C CA . ALA A 1 86 ? 20.066 -5.651 -26.872 1.00 69.38 86 ALA A CA 1
ATOM 720 C C . ALA A 1 86 ? 19.561 -6.632 -27.947 1.00 69.38 86 ALA A C 1
ATOM 722 O O . ALA A 1 86 ? 18.497 -7.223 -27.776 1.00 69.38 86 ALA A O 1
ATOM 723 N N . ARG A 1 87 ? 20.368 -6.895 -28.987 1.00 75.75 87 ARG A N 1
ATOM 724 C CA . ARG A 1 87 ? 20.050 -7.855 -30.063 1.00 75.75 87 ARG A CA 1
ATOM 725 C C . ARG A 1 87 ? 19.782 -9.269 -29.546 1.00 75.75 87 ARG A C 1
ATOM 727 O O . ARG A 1 87 ? 18.901 -9.939 -30.070 1.00 75.75 87 ARG A O 1
ATOM 734 N N . GLN A 1 88 ? 20.491 -9.714 -28.508 1.00 69.06 88 GLN A N 1
ATOM 735 C CA . GLN A 1 88 ? 20.257 -11.030 -27.897 1.00 69.06 88 GLN A CA 1
ATOM 736 C C . GLN A 1 88 ? 18.914 -11.125 -27.158 1.00 69.06 88 GLN A C 1
ATOM 738 O O . GLN A 1 88 ? 18.320 -12.197 -27.114 1.00 69.06 88 GLN A O 1
ATOM 743 N N . VAL A 1 89 ? 18.440 -10.024 -26.565 1.00 71.75 89 VAL A N 1
ATOM 744 C CA . VAL A 1 89 ? 17.230 -10.015 -25.726 1.00 71.75 89 VAL A CA 1
ATOM 745 C C . VAL A 1 89 ? 15.961 -9.776 -26.541 1.00 71.75 89 VAL A C 1
ATOM 747 O O . VAL A 1 89 ? 14.952 -10.427 -26.283 1.00 71.75 89 VAL A O 1
ATOM 750 N N . VAL A 1 90 ? 15.991 -8.849 -27.503 1.00 75.31 90 VAL A N 1
ATOM 751 C CA . VAL A 1 90 ? 14.804 -8.484 -28.302 1.00 75.31 90 VAL A CA 1
ATOM 752 C C . VAL A 1 90 ? 14.824 -9.049 -29.724 1.00 75.31 90 VAL A C 1
ATOM 754 O O . VAL A 1 90 ? 13.862 -8.873 -30.464 1.00 75.31 90 VAL A O 1
ATOM 757 N N . GLY A 1 91 ? 15.898 -9.741 -30.112 1.00 76.44 91 GLY A N 1
ATOM 758 C CA . GLY A 1 91 ? 16.123 -10.184 -31.486 1.00 76.44 91 GLY A CA 1
ATOM 759 C C . GLY A 1 91 ? 16.705 -9.082 -32.379 1.00 76.44 91 GLY A C 1
ATOM 760 O O . GLY A 1 91 ? 16.725 -7.899 -32.029 1.00 76.44 91 GLY A O 1
ATOM 761 N N . LEU A 1 92 ? 17.212 -9.479 -33.551 1.00 72.81 92 LEU A N 1
ATOM 762 C CA . LEU A 1 92 ? 17.893 -8.571 -34.481 1.00 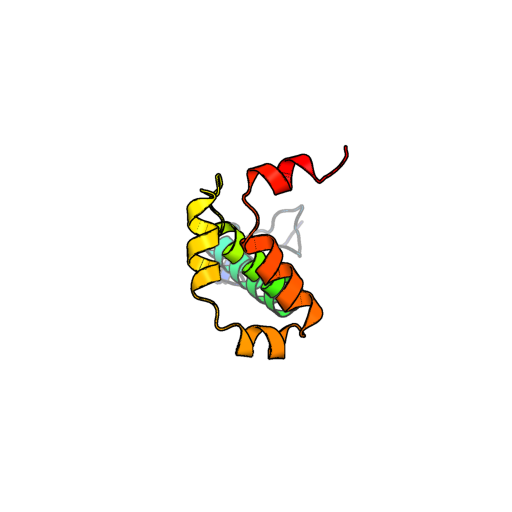72.81 92 LEU A CA 1
ATOM 763 C C . LEU A 1 92 ? 16.938 -7.524 -35.071 1.00 72.81 92 LEU A C 1
ATOM 765 O O . LEU A 1 92 ? 17.276 -6.347 -35.112 1.00 72.81 92 LEU A O 1
ATOM 769 N N . GLU A 1 93 ? 15.743 -7.947 -35.483 1.00 64.19 93 GLU A N 1
ATOM 770 C CA . GLU A 1 93 ? 14.765 -7.107 -36.186 1.00 64.19 93 GLU A CA 1
ATOM 771 C C . GLU A 1 93 ? 14.319 -5.911 -35.335 1.00 64.19 93 GLU A C 1
ATOM 773 O O . GLU A 1 93 ? 14.405 -4.762 -35.766 1.00 64.19 93 GLU A O 1
ATOM 778 N N . ILE A 1 94 ? 13.921 -6.167 -34.085 1.00 72.12 94 ILE A N 1
ATOM 779 C CA . ILE A 1 94 ? 13.477 -5.121 -33.155 1.00 72.12 94 ILE A CA 1
ATOM 780 C C . ILE A 1 94 ? 14.646 -4.206 -32.775 1.00 72.12 94 ILE A C 1
ATOM 782 O O . ILE A 1 94 ? 14.477 -2.990 -32.703 1.00 72.12 94 ILE A O 1
ATOM 786 N N . ALA A 1 95 ? 15.844 -4.759 -32.568 1.00 69.06 95 ALA A N 1
ATOM 787 C CA . ALA A 1 95 ? 17.019 -3.958 -32.241 1.00 69.06 95 ALA A CA 1
ATOM 788 C C . ALA A 1 95 ? 17.395 -2.986 -33.373 1.00 69.06 95 ALA A C 1
ATOM 790 O O . ALA A 1 95 ? 17.687 -1.827 -33.090 1.00 69.06 95 ALA A O 1
ATOM 791 N N . VAL A 1 96 ? 17.340 -3.430 -34.634 1.00 75.25 96 VAL A N 1
ATOM 792 C CA . VAL A 1 96 ? 17.612 -2.579 -35.806 1.00 75.25 96 VAL A CA 1
ATOM 793 C C . VAL A 1 96 ? 16.585 -1.453 -35.915 1.00 75.25 96 VAL A C 1
ATOM 795 O O . VAL A 1 96 ? 16.972 -0.304 -36.111 1.00 75.25 96 VAL A O 1
ATOM 798 N N . LEU A 1 97 ? 15.294 -1.742 -35.719 1.00 74.38 97 LEU A N 1
ATOM 799 C CA . LEU A 1 97 ? 14.251 -0.711 -35.754 1.00 74.38 97 LEU A CA 1
ATOM 800 C C . LEU A 1 97 ? 14.469 0.372 -34.691 1.00 74.38 97 LEU A C 1
ATOM 802 O O . LEU A 1 97 ? 14.329 1.555 -34.989 1.00 74.38 97 LEU A O 1
ATOM 806 N N . VAL A 1 98 ? 14.838 -0.015 -33.465 1.00 73.06 98 VAL A N 1
ATOM 807 C CA . VAL A 1 98 ? 15.137 0.949 -32.393 1.00 73.06 98 VAL A CA 1
ATOM 808 C C . VAL A 1 98 ? 16.393 1.758 -32.727 1.00 73.06 98 VAL A C 1
ATOM 810 O O . VAL A 1 98 ? 16.396 2.974 -32.543 1.00 73.06 98 VAL A O 1
ATOM 813 N N . GLU A 1 99 ? 17.442 1.115 -33.246 1.00 69.94 99 GLU A N 1
ATOM 814 C CA . GLU A 1 99 ? 18.683 1.784 -33.652 1.00 69.94 99 GLU A CA 1
ATOM 815 C C . GLU A 1 99 ? 18.416 2.853 -34.724 1.00 69.94 99 GLU A C 1
ATOM 817 O O . GLU A 1 99 ? 18.788 4.015 -34.544 1.00 69.94 99 GLU A O 1
ATOM 822 N N . GLU A 1 100 ? 17.698 2.500 -35.791 1.00 72.44 100 GLU A N 1
ATOM 823 C CA . GLU A 1 100 ? 17.354 3.426 -36.875 1.00 72.44 100 GLU A CA 1
ATOM 824 C C . GLU A 1 100 ? 16.394 4.530 -36.419 1.00 72.44 100 GLU A C 1
ATOM 826 O O . GLU A 1 100 ? 16.627 5.706 -36.707 1.00 72.44 100 GLU A O 1
ATOM 831 N N . ALA A 1 101 ? 15.379 4.203 -35.613 1.00 72.88 101 ALA A N 1
ATOM 832 C CA . ALA A 1 101 ? 14.468 5.201 -35.052 1.00 72.88 101 ALA A CA 1
ATOM 833 C C . ALA A 1 101 ? 15.203 6.250 -34.200 1.00 72.88 101 ALA A C 1
ATOM 835 O O . ALA A 1 101 ? 14.796 7.409 -34.160 1.00 72.88 101 ALA A O 1
ATOM 836 N N . THR A 1 102 ? 16.310 5.875 -33.552 1.00 67.94 102 THR A N 1
ATOM 837 C CA . THR A 1 102 ? 17.112 6.814 -32.749 1.00 67.94 102 THR A CA 1
ATOM 838 C C . THR A 1 102 ? 18.086 7.674 -33.546 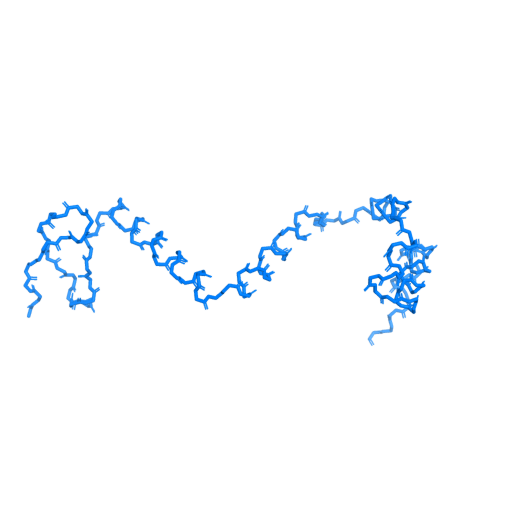1.00 67.94 102 THR A C 1
ATOM 840 O O . THR A 1 102 ? 18.530 8.707 -33.039 1.00 67.94 102 THR A O 1
ATOM 843 N N . LYS A 1 103 ? 18.396 7.296 -34.791 1.00 70.81 103 LYS A N 1
ATOM 844 C CA . LYS A 1 103 ? 19.149 8.131 -35.742 1.00 70.81 103 LYS A CA 1
ATOM 845 C C . LYS A 1 103 ? 18.260 9.202 -36.381 1.00 70.81 103 LYS A C 1
ATOM 847 O O . LYS A 1 103 ? 18.773 10.206 -36.874 1.00 70.81 103 LYS A O 1
ATOM 852 N N . MET A 1 104 ? 16.941 9.012 -36.347 1.00 64.81 104 MET A N 1
ATOM 853 C CA . MET A 1 104 ? 15.977 9.939 -36.928 1.00 64.81 104 MET A CA 1
ATOM 854 C C . MET A 1 104 ? 15.738 11.146 -36.009 1.00 64.81 104 MET A C 1
ATOM 856 O O . MET A 1 104 ? 15.416 10.982 -34.830 1.00 64.81 104 MET A O 1
ATOM 860 N N . PRO A 1 105 ? 15.851 12.385 -36.516 1.00 59.66 105 PRO A N 1
ATOM 861 C CA . PRO A 1 105 ? 15.490 13.553 -35.735 1.00 59.66 105 PRO A CA 1
ATOM 862 C C . PRO A 1 105 ? 13.979 13.586 -35.456 1.00 59.66 105 PRO A C 1
ATOM 864 O O . PRO A 1 105 ? 13.157 13.330 -36.334 1.00 59.66 105 PRO A O 1
ATOM 867 N N . HIS A 1 106 ? 13.616 13.961 -34.226 1.00 57.25 106 HIS A N 1
ATOM 868 C CA . HIS A 1 106 ? 12.243 13.944 -33.698 1.00 57.25 106 HIS A CA 1
ATOM 869 C C . HIS A 1 106 ? 11.208 14.677 -34.580 1.00 57.25 106 HIS A C 1
ATOM 871 O O . HIS A 1 106 ? 10.033 14.319 -34.570 1.00 57.25 106 HIS A O 1
ATOM 877 N N . PHE A 1 107 ? 11.622 15.680 -35.366 1.00 54.09 107 PHE A N 1
ATOM 878 C CA . PHE A 1 107 ? 10.724 16.386 -36.288 1.00 54.09 107 PHE A CA 1
ATOM 879 C C . PHE A 1 107 ? 10.278 15.520 -37.479 1.00 54.09 107 PHE A C 1
ATOM 881 O O . PHE A 1 107 ? 9.116 15.587 -37.856 1.00 54.09 107 PHE A O 1
ATOM 888 N N . LEU A 1 108 ? 11.133 14.631 -38.002 1.00 58.06 108 LEU A N 1
ATOM 889 C CA . LEU A 1 108 ? 10.757 13.714 -39.089 1.00 58.06 108 LEU A CA 1
ATOM 890 C C . LEU A 1 108 ? 9.809 12.604 -38.616 1.00 58.06 108 LEU A C 1
ATOM 892 O O . LEU A 1 108 ? 8.987 12.120 -39.390 1.00 58.06 108 LEU A O 1
ATOM 896 N N . LEU A 1 109 ? 9.898 12.212 -37.341 1.00 56.94 109 LEU A N 1
ATOM 897 C CA . LEU A 1 109 ? 9.009 11.214 -36.732 1.00 56.94 109 LEU A CA 1
ATOM 898 C C . LEU A 1 109 ? 7.586 11.749 -36.508 1.00 56.94 109 LEU A C 1
ATOM 900 O O . LEU A 1 109 ? 6.633 10.978 -36.534 1.00 56.94 109 LEU A O 1
ATOM 904 N N . ARG A 1 110 ? 7.430 13.064 -36.299 1.00 56.28 110 ARG A N 1
ATOM 905 C CA . ARG A 1 110 ? 6.116 13.693 -36.099 1.00 56.28 110 ARG A CA 1
ATOM 906 C C . ARG A 1 110 ? 5.304 13.766 -37.395 1.00 56.28 110 ARG A C 1
ATOM 908 O O . ARG A 1 110 ? 4.096 13.567 -37.348 1.00 56.28 110 ARG A O 1
ATOM 915 N N . ASP A 1 111 ? 5.974 13.998 -38.522 1.00 57.09 111 ASP A N 1
ATOM 916 C CA . ASP A 1 111 ? 5.337 14.214 -39.831 1.00 57.09 111 ASP A CA 1
ATOM 917 C C . ASP A 1 111 ? 5.131 12.917 -40.641 1.00 57.09 111 ASP A C 1
ATOM 919 O O . ASP A 1 111 ? 4.547 12.941 -41.721 1.00 57.09 111 ASP A O 1
ATOM 923 N N . SER A 1 112 ? 5.602 11.770 -40.136 1.00 57.94 112 SER A N 1
ATOM 924 C CA . SER A 1 112 ? 5.500 10.459 -40.801 1.00 57.94 112 SER A CA 1
ATOM 925 C C . SER A 1 112 ? 4.338 9.586 -40.310 1.00 57.94 112 SER A C 1
ATOM 927 O O . SER A 1 112 ? 4.100 8.521 -40.881 1.00 57.94 112 SER A O 1
ATOM 929 N N . VAL A 1 113 ? 3.580 10.031 -39.300 1.00 50.81 113 VAL A N 1
ATOM 930 C CA . VAL A 1 113 ? 2.313 9.398 -38.902 1.00 50.81 113 VAL A CA 1
ATOM 931 C C . VAL A 1 113 ? 1.172 10.120 -39.631 1.00 50.81 113 VAL A C 1
ATOM 933 O O . VAL A 1 113 ? 0.909 11.280 -39.313 1.00 50.81 113 VAL A O 1
ATOM 936 N N . PRO A 1 114 ? 0.510 9.494 -40.624 1.00 46.97 114 PRO A N 1
ATOM 937 C CA . PRO A 1 114 ? -0.658 10.098 -41.258 1.00 46.97 114 PRO A CA 1
ATOM 938 C C . PRO A 1 114 ? -1.814 10.233 -40.242 1.00 46.97 114 PRO A C 1
ATOM 940 O O . PRO A 1 114 ? -1.856 9.454 -39.286 1.00 46.97 114 PRO A O 1
ATOM 943 N N . PRO A 1 115 ? -2.714 11.222 -40.421 1.00 56.50 115 PRO A N 1
ATOM 944 C CA . PRO A 1 115 ? -3.822 11.493 -39.500 1.00 56.50 115 PRO A CA 1
ATOM 945 C C . PRO A 1 115 ? -4.803 10.324 -39.350 1.00 56.50 115 PRO A C 1
ATOM 947 O O . PRO A 1 115 ? -4.983 9.560 -40.326 1.00 56.50 115 PRO A O 1
#

Sequence (115 aa):
MARRRPCKICGRWFKPDPRSGRRQQVCSSKTCQKERHRRNCKTWRQNNYEAEQAHKIRQNLLIILPENPDPAHNLSSVKKLNWEKARQVVGLEIAVLVEEATKMPHFLLRDSVPP

pLDDT: mean 77.58, std 15.9, range [46.97, 97.31]

Secondary structure (DSSP, 8-state):
-PPPEE-TTT--EEPPPTTTGGG--S-S-HHHHHHHHHHHHHHHHHHTHHHHHHHHHHHHHHHHS-SS--HHHHHHHHTTS-HHHHHHHH-HHHHHHHHHHHHS-HHHHHTTS--